Protein AF-A0A0F9LI77-F1 (afdb_monomer_lite)

Secondary structure (DSSP, 8-state):
------PPPPHHHHHHHHHHHGGGHHHHHHHHHH-HHHHHH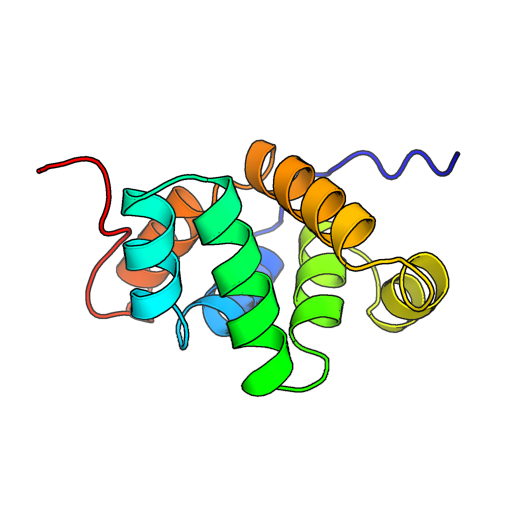HHHHHHHHHSTTHHHHHHHHHTT--HHHHHHHHTT--HHHHHHHHHHHHHHS-HHHHHHHHHHTTSSSSS---S--

pLDDT: mean 84.48, std 12.88, range [35.53, 94.06]

Foldseek 3Di:
DPPLPQDQADPVLLVVLLLLCQVQQVQLLVLVVVHPLSSLVSVVVCSCVVPPLSLLSNLCSRSVHDSVVSCVVPVPPDPVVSSVSVVVSCVSVPPQVSQQVCVVVVVHVDGRPDDDD

Structure (mmCIF, N/CA/C/O backbone):
data_AF-A0A0F9LI77-F1
#
_entry.id   AF-A0A0F9LI77-F1
#
loop_
_atom_site.group_PDB
_atom_site.id
_atom_site.type_symbol
_atom_site.label_atom_id
_atom_site.label_alt_id
_atom_site.label_comp_id
_atom_site.label_asym_id
_atom_site.label_entity_id
_atom_site.label_seq_id
_atom_site.pdbx_PDB_ins_code
_atom_site.Cartn_x
_atom_site.Cartn_y
_atom_site.Cartn_z
_atom_site.occupancy
_atom_site.B_iso_or_equiv
_atom_site.auth_seq_id
_atom_site.auth_comp_id
_atom_site.auth_asym_id
_atom_site.auth_atom_id
_atom_site.pdbx_PDB_model_num
ATOM 1 N N . MET A 1 1 ? 6.077 4.139 -23.301 1.00 36.03 1 MET A N 1
ATOM 2 C CA . MET A 1 1 ? 4.872 3.996 -22.466 1.00 36.03 1 MET A CA 1
ATOM 3 C C . MET A 1 1 ? 4.643 2.508 -22.325 1.00 36.03 1 MET A C 1
ATOM 5 O O . MET A 1 1 ? 4.291 1.873 -23.307 1.00 36.03 1 MET A O 1
ATOM 9 N N . THR A 1 2 ? 5.023 1.916 -21.197 1.00 39.84 2 THR A N 1
ATOM 10 C CA . THR A 1 2 ? 4.655 0.530 -20.902 1.00 39.84 2 THR A CA 1
ATOM 11 C C . THR A 1 2 ? 3.211 0.561 -20.434 1.00 39.84 2 THR A C 1
ATOM 13 O O . THR A 1 2 ? 2.947 1.042 -19.335 1.00 39.84 2 THR A O 1
ATOM 16 N N . ASP A 1 3 ? 2.299 0.103 -21.291 1.00 43.16 3 ASP A N 1
ATOM 17 C CA . ASP A 1 3 ? 0.930 -0.253 -20.919 1.00 43.16 3 ASP A CA 1
ATOM 18 C C . ASP A 1 3 ? 0.997 -1.426 -19.930 1.00 43.16 3 ASP A C 1
ATOM 20 O O . ASP A 1 3 ? 0.822 -2.586 -20.295 1.00 43.16 3 ASP A O 1
ATOM 24 N N . SER A 1 4 ? 1.327 -1.143 -18.671 1.00 49.78 4 SER A N 1
ATOM 25 C CA . SER A 1 4 ? 0.972 -2.045 -17.583 1.00 49.78 4 SER A CA 1
ATOM 26 C C . SER A 1 4 ? -0.498 -1.771 -17.308 1.00 49.78 4 SER A C 1
ATOM 28 O O . SER A 1 4 ? -0.837 -0.850 -16.566 1.00 49.78 4 SER A O 1
ATOM 30 N N . ALA A 1 5 ? -1.380 -2.472 -18.020 1.00 56.16 5 ALA A N 1
ATOM 31 C CA . ALA A 1 5 ? -2.795 -2.451 -17.688 1.00 56.16 5 ALA A CA 1
ATOM 32 C C . ALA A 1 5 ? -2.920 -2.890 -16.223 1.00 56.16 5 ALA A C 1
ATOM 34 O O . ALA A 1 5 ? -2.461 -3.977 -15.873 1.00 56.16 5 ALA A O 1
ATOM 35 N N . LEU A 1 6 ? -3.482 -2.034 -15.366 1.00 62.72 6 LEU A N 1
ATOM 36 C CA . LEU A 1 6 ? -3.739 -2.388 -13.975 1.00 62.72 6 LEU A CA 1
ATOM 37 C C . LEU A 1 6 ? -4.713 -3.568 -13.959 1.00 62.72 6 LEU A C 1
ATOM 39 O O . LEU A 1 6 ? -5.894 -3.423 -14.278 1.00 62.72 6 LEU A O 1
ATOM 43 N N . ASN A 1 7 ? -4.199 -4.752 -13.641 1.00 66.88 7 ASN A N 1
ATOM 44 C CA . ASN A 1 7 ? -5.011 -5.949 -13.512 1.00 66.88 7 ASN A CA 1
ATOM 45 C C . ASN A 1 7 ? -5.669 -5.967 -12.124 1.00 66.88 7 ASN A C 1
ATOM 47 O O . ASN A 1 7 ? -5.033 -5.575 -11.140 1.00 66.88 7 ASN A O 1
ATOM 51 N N . PRO A 1 8 ? -6.922 -6.443 -12.008 1.00 76.62 8 PRO A N 1
ATOM 52 C CA . PRO A 1 8 ? -7.499 -6.761 -10.710 1.00 76.62 8 PRO A CA 1
ATOM 53 C C . PRO A 1 8 ? -6.584 -7.726 -9.954 1.00 76.62 8 PRO A C 1
ATOM 55 O O . PRO A 1 8 ? -6.146 -8.738 -10.507 1.00 76.62 8 PRO A O 1
ATOM 58 N N . MET A 1 9 ? -6.294 -7.407 -8.696 1.00 88.69 9 MET A N 1
ATOM 59 C CA . MET A 1 9 ? -5.360 -8.175 -7.881 1.00 88.69 9 MET A CA 1
ATOM 60 C C . MET A 1 9 ? -5.913 -9.572 -7.570 1.00 88.69 9 MET A C 1
ATOM 62 O O . MET A 1 9 ? -7.087 -9.726 -7.223 1.00 88.69 9 MET A O 1
ATOM 66 N N . ASN A 1 10 ? -5.073 -10.608 -7.667 1.00 89.62 10 ASN A N 1
ATOM 67 C CA . ASN A 1 10 ? -5.489 -11.954 -7.271 1.00 89.62 10 ASN A CA 1
ATOM 68 C C . ASN A 1 10 ? -5.498 -12.116 -5.738 1.00 89.62 10 ASN A C 1
ATOM 70 O O . ASN A 1 10 ? -4.896 -11.332 -5.006 1.00 89.62 10 ASN A O 1
ATOM 74 N N . ILE A 1 11 ? -6.159 -13.164 -5.234 1.00 88.12 11 ILE A N 1
ATOM 75 C CA . ILE A 1 11 ? -6.350 -13.337 -3.784 1.00 88.12 11 ILE A CA 1
ATOM 76 C C . ILE A 1 11 ? -5.036 -13.491 -3.002 1.00 88.12 11 ILE A C 1
ATOM 78 O O . ILE A 1 11 ? -4.938 -12.996 -1.883 1.00 88.12 11 ILE A O 1
ATOM 82 N N . TYR A 1 12 ? -4.015 -14.133 -3.578 1.00 90.00 12 TYR A N 1
ATOM 83 C CA . TYR A 1 12 ? -2.720 -14.293 -2.911 1.00 90.00 12 TYR A CA 1
ATOM 84 C C . TYR A 1 12 ? -2.013 -12.947 -2.766 1.00 90.00 12 TYR A C 1
ATOM 86 O O . TYR A 1 12 ? -1.509 -12.627 -1.693 1.00 90.00 12 TYR A O 1
ATOM 94 N N . GLN A 1 13 ? -2.033 -12.135 -3.821 1.00 92.50 13 GLN A N 1
ATOM 95 C CA . GLN A 1 13 ? -1.491 -10.779 -3.795 1.00 92.50 13 GLN A CA 1
ATOM 96 C C . GLN A 1 13 ? -2.246 -9.892 -2.815 1.00 92.50 13 GLN A C 1
ATOM 98 O O . GLN A 1 13 ? -1.611 -9.196 -2.030 1.00 92.50 13 GLN A O 1
ATOM 10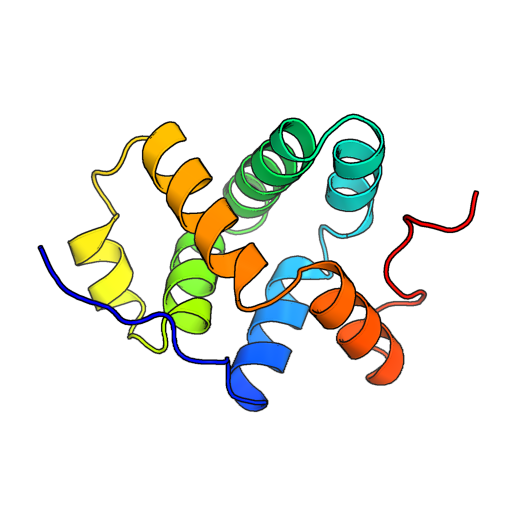3 N N . ALA A 1 14 ? -3.579 -9.971 -2.803 1.00 91.25 14 ALA A N 1
ATOM 104 C CA . ALA A 1 14 ? -4.408 -9.197 -1.887 1.00 91.25 14 ALA A CA 1
ATOM 105 C C . ALA A 1 14 ? -4.040 -9.487 -0.430 1.00 91.25 14 ALA A C 1
ATOM 107 O O . ALA A 1 14 ? -3.830 -8.558 0.342 1.00 91.25 14 ALA A O 1
ATOM 108 N N . VAL A 1 15 ? -3.858 -10.761 -0.071 1.00 93.06 15 VAL A N 1
ATOM 109 C CA . VAL A 1 15 ? -3.425 -11.156 1.277 1.00 93.06 15 VAL A CA 1
ATOM 110 C C . VAL A 1 15 ? -2.029 -10.624 1.613 1.00 93.06 15 VAL A C 1
ATOM 112 O O . VAL A 1 15 ? -1.808 -10.159 2.730 1.00 93.06 15 VAL A O 1
ATOM 115 N N . GLU A 1 16 ? -1.077 -10.662 0.681 1.00 94.06 16 GLU A N 1
ATOM 116 C CA . GLU A 1 16 ? 0.265 -10.114 0.924 1.00 94.06 16 GLU A CA 1
ATOM 117 C C . GLU A 1 16 ? 0.251 -8.585 1.062 1.00 94.06 16 GLU A C 1
ATOM 119 O O . GLU A 1 16 ? 0.893 -8.043 1.961 1.00 94.06 16 GLU A O 1
ATOM 124 N N . VAL A 1 17 ? -0.544 -7.885 0.250 1.00 93.25 17 VAL A N 1
ATOM 125 C CA . VAL A 1 17 ? -0.763 -6.439 0.381 1.00 93.25 17 VAL A CA 1
ATOM 126 C C . VAL A 1 17 ? -1.403 -6.107 1.729 1.00 93.25 17 VAL A C 1
ATOM 128 O O . VAL A 1 17 ? -0.928 -5.212 2.425 1.00 93.25 17 VAL A O 1
ATOM 131 N N . MET A 1 18 ? -2.419 -6.863 2.156 1.00 93.88 18 MET A N 1
ATOM 132 C CA . MET A 1 18 ? -3.045 -6.698 3.472 1.00 93.88 18 MET A CA 1
ATOM 133 C C . MET A 1 18 ? -2.023 -6.816 4.604 1.00 93.88 18 MET A C 1
ATOM 135 O O . MET A 1 18 ? -2.042 -5.999 5.521 1.00 93.88 18 MET A O 1
ATOM 139 N N . LYS A 1 19 ? -1.102 -7.786 4.538 1.00 91.31 19 LYS A N 1
ATOM 140 C CA . LYS A 1 19 ? -0.040 -7.954 5.546 1.00 91.31 19 LYS A CA 1
ATOM 141 C C . LYS A 1 19 ? 0.926 -6.774 5.591 1.00 91.31 19 LYS A C 1
ATOM 143 O O . LYS A 1 19 ? 1.352 -6.413 6.680 1.00 91.31 19 LYS A O 1
ATOM 148 N N . ILE A 1 20 ? 1.254 -6.182 4.440 1.00 91.56 20 ILE A N 1
ATOM 149 C CA . ILE A 1 20 ? 2.111 -4.988 4.365 1.00 91.56 20 ILE A CA 1
ATOM 150 C C . ILE A 1 20 ? 1.402 -3.776 4.976 1.00 91.56 20 ILE A C 1
ATOM 152 O O . ILE A 1 20 ? 2.019 -2.995 5.688 1.00 91.56 20 ILE A O 1
ATOM 156 N N . LEU A 1 21 ? 0.107 -3.609 4.706 1.00 89.88 21 LEU A N 1
ATOM 157 C CA . LEU A 1 21 ? -0.656 -2.433 5.132 1.00 89.88 21 LEU A CA 1
ATOM 158 C C . LEU A 1 21 ? -1.086 -2.486 6.603 1.00 89.88 21 LEU A C 1
ATOM 160 O O . LEU A 1 21 ? -1.118 -1.460 7.277 1.00 89.88 21 LEU A O 1
ATOM 164 N N . THR A 1 22 ? -1.406 -3.680 7.101 1.00 89.75 22 THR A N 1
ATOM 165 C CA . THR A 1 22 ? -1.963 -3.923 8.442 1.00 89.75 22 THR A CA 1
ATOM 166 C C . THR A 1 22 ? -1.197 -3.222 9.578 1.00 89.75 22 THR A C 1
ATOM 168 O O . THR A 1 22 ? -1.847 -2.544 10.375 1.00 89.75 22 THR A O 1
ATOM 171 N N . PRO A 1 23 ? 0.147 -3.299 9.668 1.00 88.50 23 PRO A N 1
ATOM 172 C CA . PRO A 1 23 ? 0.903 -2.635 10.734 1.00 88.50 23 PRO A CA 1
ATOM 173 C C . PRO A 1 23 ? 0.741 -1.110 10.774 1.00 88.50 23 PRO A C 1
ATOM 175 O O . PRO A 1 23 ? 0.982 -0.501 11.812 1.00 88.50 23 PRO A O 1
ATOM 178 N N . HIS A 1 24 ? 0.325 -0.501 9.662 1.00 87.62 24 HIS A N 1
ATOM 179 C CA . HIS A 1 24 ? 0.241 0.945 9.466 1.00 87.62 24 HIS A CA 1
ATOM 180 C C . HIS A 1 24 ? -1.210 1.447 9.380 1.00 87.62 24 HIS A C 1
ATOM 182 O O . HIS A 1 24 ? -1.448 2.599 9.015 1.00 87.62 24 HIS A O 1
ATOM 188 N N . GLN A 1 25 ? -2.197 0.600 9.701 1.00 86.69 25 GLN A N 1
ATOM 189 C CA . GLN A 1 25 ? -3.618 0.907 9.523 1.00 86.69 25 GLN A CA 1
ATOM 190 C C . GLN A 1 25 ? -4.033 2.216 10.200 1.00 86.69 25 GLN A C 1
ATOM 192 O O . GLN A 1 25 ? -4.656 3.059 9.561 1.00 86.69 25 GLN A O 1
ATOM 197 N N . GLU A 1 26 ? -3.713 2.381 11.484 1.00 87.19 26 GLU A N 1
ATOM 198 C CA . GLU A 1 26 ? -4.153 3.527 12.284 1.00 87.19 26 GLU A CA 1
ATOM 199 C C . GLU A 1 26 ? -3.613 4.871 11.753 1.00 87.19 26 GLU A C 1
ATOM 201 O O . GLU A 1 26 ? -4.435 5.733 11.424 1.00 87.19 26 GLU A O 1
ATOM 206 N N . PRO A 1 27 ? -2.289 5.073 11.570 1.00 88.88 27 PRO A N 1
ATOM 207 C CA . PRO A 1 27 ? -1.777 6.340 11.045 1.00 88.88 27 PRO A CA 1
ATOM 208 C C . PRO A 1 27 ? -2.286 6.640 9.628 1.00 88.88 27 PRO A C 1
ATOM 210 O O . PRO A 1 27 ? -2.626 7.787 9.322 1.00 88.88 27 PRO A O 1
ATOM 213 N N . ILE A 1 28 ? -2.418 5.618 8.774 1.00 88.88 28 ILE A N 1
ATOM 214 C CA . ILE A 1 28 ? -2.954 5.777 7.418 1.00 88.88 28 ILE A CA 1
ATOM 215 C C . ILE A 1 28 ? -4.431 6.191 7.471 1.00 88.88 28 ILE A C 1
ATOM 217 O O . ILE A 1 28 ? -4.820 7.171 6.830 1.00 88.88 28 ILE A O 1
ATOM 221 N N . ALA A 1 29 ? -5.259 5.488 8.246 1.00 85.56 29 ALA A N 1
ATOM 222 C CA . ALA A 1 29 ? -6.686 5.774 8.367 1.00 85.56 29 ALA A CA 1
ATOM 223 C C . ALA A 1 29 ? -6.939 7.186 8.921 1.00 85.56 29 ALA A C 1
ATOM 225 O O . ALA A 1 29 ? -7.744 7.930 8.355 1.00 85.56 29 ALA A O 1
ATOM 226 N N . GLU A 1 30 ? -6.216 7.608 9.961 1.00 87.62 30 GLU A N 1
ATOM 227 C CA . GLU A 1 30 ? -6.320 8.970 10.504 1.00 87.62 30 GLU A CA 1
ATOM 228 C C . GLU A 1 30 ? -5.921 10.043 9.478 1.00 87.62 30 GLU A C 1
ATOM 230 O O . GLU A 1 30 ? -6.556 11.099 9.385 1.00 87.62 30 GLU A O 1
ATOM 235 N N . ALA A 1 31 ? -4.912 9.780 8.647 1.00 89.81 31 ALA A N 1
ATOM 236 C CA . ALA A 1 31 ? -4.520 10.697 7.583 1.00 89.81 31 ALA A CA 1
ATOM 237 C C . ALA A 1 31 ? -5.581 10.790 6.468 1.00 89.81 31 ALA A C 1
ATOM 239 O O . ALA A 1 31 ? -5.871 11.891 5.978 1.00 89.81 31 ALA A O 1
ATOM 240 N N . PHE A 1 32 ? -6.224 9.669 6.118 1.00 87.19 32 PHE A N 1
ATOM 241 C CA . PHE A 1 32 ? -7.324 9.629 5.150 1.00 87.19 32 PHE A CA 1
ATOM 242 C C . PHE A 1 32 ? -8.575 10.396 5.619 1.00 87.19 32 PHE A C 1
ATOM 244 O O . PHE A 1 32 ? -9.255 10.966 4.764 1.00 87.19 32 PHE A O 1
ATOM 251 N N . LYS A 1 33 ? -8.837 10.520 6.936 1.00 85.75 33 LYS A N 1
ATOM 252 C CA . LYS A 1 33 ? -9.909 11.402 7.473 1.00 85.75 33 LYS A CA 1
ATOM 253 C C . LYS A 1 33 ? -9.747 12.848 7.032 1.00 85.75 33 LYS A C 1
ATOM 255 O O . LYS A 1 33 ? -10.722 13.571 6.857 1.00 85.75 33 LYS A O 1
ATOM 260 N N . GLN A 1 34 ? -8.500 13.290 6.900 1.00 88.25 34 GLN A N 1
ATOM 261 C CA . GLN A 1 34 ? -8.183 14.677 6.595 1.00 88.25 34 GLN A CA 1
ATOM 262 C C . GLN A 1 34 ? -8.200 14.937 5.087 1.00 88.25 34 GLN A C 1
ATOM 264 O O . GLN A 1 34 ? -8.674 15.983 4.653 1.00 88.25 34 GLN A O 1
ATOM 269 N N . SER A 1 35 ? -7.633 14.023 4.290 1.00 88.06 35 SER A N 1
ATOM 270 C CA . SER A 1 35 ? -7.725 14.023 2.822 1.00 88.06 35 SER A CA 1
ATOM 271 C C . SER A 1 35 ? -7.089 12.761 2.231 1.00 88.06 35 SER A C 1
ATOM 273 O O . SER A 1 35 ? -6.147 12.220 2.809 1.00 88.06 35 SER A O 1
ATOM 275 N N . ALA A 1 36 ? -7.490 12.381 1.014 1.00 85.56 36 ALA A N 1
ATOM 276 C CA . ALA A 1 36 ? -6.851 11.287 0.277 1.00 85.56 36 ALA A CA 1
ATOM 277 C C . ALA A 1 36 ? -5.341 11.507 0.060 1.00 85.56 36 ALA A C 1
ATOM 279 O O . ALA A 1 36 ? -4.554 10.580 0.213 1.00 85.56 36 ALA A O 1
ATOM 280 N N . VAL A 1 37 ? -4.920 12.744 -0.234 1.00 88.38 37 VAL A N 1
ATOM 281 C CA . VAL A 1 37 ? -3.497 13.075 -0.432 1.00 88.38 37 VAL A CA 1
ATOM 282 C C . VAL A 1 37 ? -2.692 12.826 0.842 1.00 88.38 37 VAL A C 1
ATOM 284 O O . VAL A 1 37 ? -1.645 12.190 0.784 1.00 88.38 37 VAL A O 1
ATOM 287 N N . LYS A 1 38 ? -3.191 13.281 2.000 1.00 90.31 38 LYS A N 1
ATOM 288 C CA . LYS A 1 38 ? -2.548 13.007 3.294 1.00 90.31 38 LYS A CA 1
ATOM 289 C C . LYS A 1 38 ? -2.503 11.513 3.598 1.00 90.31 38 LYS A C 1
ATOM 291 O O . LYS A 1 38 ? -1.492 11.048 4.100 1.00 90.31 38 LYS A O 1
ATOM 296 N N . GLY A 1 39 ? -3.553 10.776 3.247 1.00 89.94 39 GLY A N 1
ATOM 297 C CA . GLY A 1 39 ? -3.591 9.321 3.363 1.00 89.94 39 GLY A CA 1
ATOM 298 C C . GLY A 1 39 ? -2.479 8.611 2.586 1.00 89.94 39 GLY A C 1
ATOM 299 O O . GLY A 1 39 ? -1.768 7.780 3.145 1.00 89.94 39 GLY A O 1
ATOM 300 N N . ILE A 1 40 ? -2.278 8.971 1.314 1.00 89.69 40 ILE A N 1
ATOM 301 C CA . ILE A 1 40 ? -1.209 8.383 0.486 1.00 89.69 40 ILE A CA 1
ATOM 302 C C . ILE A 1 40 ? 0.177 8.823 0.977 1.00 89.69 40 ILE A C 1
ATOM 304 O O . ILE A 1 40 ? 1.107 8.021 0.971 1.00 89.69 40 ILE A O 1
ATOM 308 N N . LEU A 1 41 ? 0.331 10.072 1.428 1.00 90.44 41 LEU A N 1
ATOM 309 C CA . LEU A 1 41 ? 1.585 10.531 2.036 1.00 90.44 41 LEU A CA 1
ATOM 310 C C . LEU A 1 41 ? 1.917 9.747 3.309 1.00 90.44 41 LEU A C 1
ATOM 312 O O . LEU A 1 41 ? 3.042 9.278 3.434 1.00 90.44 41 LEU A O 1
ATOM 316 N N . ALA A 1 42 ? 0.940 9.534 4.193 1.00 90.56 42 ALA A N 1
ATOM 317 C CA . ALA A 1 42 ? 1.126 8.711 5.383 1.00 90.56 42 ALA A CA 1
ATOM 318 C C . ALA A 1 42 ? 1.525 7.280 5.005 1.00 90.56 42 ALA A C 1
ATOM 320 O O . ALA A 1 42 ? 2.481 6.756 5.553 1.00 90.56 42 ALA A O 1
ATOM 321 N N . LEU A 1 43 ? 0.880 6.670 4.004 1.00 89.31 43 LEU A N 1
ATOM 322 C CA . LEU A 1 43 ? 1.291 5.357 3.495 1.00 89.31 43 LEU A CA 1
ATOM 323 C C . LEU A 1 43 ? 2.756 5.348 3.029 1.00 89.31 43 LEU A C 1
ATOM 325 O O . LEU A 1 43 ? 3.489 4.412 3.340 1.00 89.31 43 LEU A O 1
ATOM 329 N N . LEU A 1 44 ? 3.188 6.367 2.281 1.00 88.69 44 LEU A N 1
ATOM 330 C CA . LEU A 1 44 ? 4.571 6.487 1.813 1.00 88.69 44 LEU A CA 1
ATOM 331 C C . LEU A 1 44 ? 5.564 6.608 2.973 1.00 88.69 44 LEU A C 1
ATOM 333 O O . LEU A 1 44 ? 6.610 5.966 2.942 1.00 88.69 44 LEU A O 1
ATOM 337 N N . GLU A 1 45 ? 5.251 7.431 3.970 1.00 88.69 45 GLU A N 1
ATOM 338 C CA . GLU A 1 45 ? 6.099 7.657 5.144 1.00 88.69 45 GLU A CA 1
ATOM 339 C C . GLU A 1 45 ? 6.188 6.393 6.008 1.00 88.69 45 GLU A C 1
ATOM 341 O O . GLU A 1 45 ? 7.283 5.893 6.263 1.00 88.69 45 GLU A O 1
ATOM 346 N N . GLU A 1 46 ? 5.040 5.812 6.352 1.00 88.06 46 GLU A N 1
ATOM 347 C CA . GLU A 1 46 ? 4.918 4.621 7.193 1.00 88.06 46 GLU A CA 1
ATOM 348 C C . GLU A 1 46 ? 5.607 3.397 6.576 1.00 88.06 46 GLU A C 1
ATOM 350 O O . GLU A 1 46 ? 6.380 2.704 7.241 1.00 88.06 46 GLU A O 1
ATOM 355 N N . THR A 1 47 ? 5.398 3.153 5.277 1.00 83.31 47 THR A N 1
ATOM 356 C CA . THR A 1 47 ? 6.027 2.010 4.592 1.00 83.31 47 THR A CA 1
ATOM 357 C C . THR A 1 47 ? 7.516 2.214 4.332 1.00 83.31 47 THR A C 1
ATOM 359 O O . THR A 1 47 ? 8.252 1.232 4.255 1.00 83.31 47 THR A O 1
ATOM 362 N N . ARG A 1 48 ? 7.995 3.458 4.201 1.00 77.69 48 ARG A N 1
ATOM 363 C CA . ARG A 1 48 ? 9.428 3.740 4.042 1.00 77.69 48 ARG A CA 1
ATOM 364 C C . ARG A 1 48 ? 10.180 3.577 5.358 1.00 77.69 48 ARG A C 1
ATOM 366 O O . ARG A 1 48 ? 11.270 3.006 5.360 1.00 77.69 48 ARG A O 1
ATOM 373 N N . ASP A 1 49 ? 9.621 4.105 6.440 1.00 77.00 49 ASP A N 1
ATOM 374 C CA . ASP A 1 49 ? 10.303 4.186 7.729 1.00 77.00 49 ASP A CA 1
ATOM 375 C C . ASP A 1 49 ? 10.152 2.880 8.540 1.00 77.00 49 ASP A C 1
ATOM 377 O O . ASP A 1 49 ? 11.042 2.542 9.322 1.00 77.00 49 ASP A O 1
ATOM 381 N N . GLY A 1 50 ? 9.073 2.115 8.320 1.00 68.00 50 GLY A N 1
ATOM 382 C CA . GLY A 1 50 ? 8.800 0.846 9.005 1.00 68.00 50 GLY A CA 1
ATOM 383 C C . GLY A 1 50 ? 9.513 -0.385 8.425 1.00 68.00 50 GLY A C 1
ATOM 384 O O . GLY A 1 50 ? 10.044 -1.195 9.184 1.00 68.00 50 GLY A O 1
ATOM 385 N N . GLU A 1 51 ? 9.560 -0.535 7.096 1.00 78.25 51 GLU A N 1
ATOM 386 C CA . GLU A 1 51 ? 10.224 -1.666 6.424 1.00 78.25 51 GLU A CA 1
ATOM 387 C C . GLU A 1 51 ? 10.823 -1.224 5.072 1.00 78.25 51 GLU A C 1
ATOM 389 O O . GLU A 1 51 ? 10.108 -1.123 4.069 1.00 78.25 51 GLU A O 1
ATOM 394 N N . PRO A 1 52 ? 12.151 -1.003 4.990 1.00 70.81 52 PRO A N 1
ATOM 395 C CA . PRO A 1 52 ? 12.811 -0.641 3.740 1.00 70.81 52 PRO A CA 1
ATOM 396 C C . PRO A 1 52 ? 12.519 -1.662 2.628 1.00 70.81 52 PRO A C 1
ATOM 398 O O . PRO A 1 52 ? 12.935 -2.816 2.697 1.00 70.81 52 PRO A O 1
ATOM 401 N N . GLY A 1 53 ? 11.803 -1.228 1.589 1.00 83.75 53 GLY A N 1
ATOM 402 C CA . GLY A 1 53 ? 11.398 -2.067 0.455 1.00 83.75 53 GLY A CA 1
ATOM 403 C C . GLY A 1 53 ? 9.935 -2.521 0.469 1.00 83.75 53 GLY A C 1
ATOM 404 O O . GLY A 1 53 ? 9.458 -2.983 -0.569 1.00 83.75 53 GLY A O 1
ATOM 405 N N . ALA A 1 54 ? 9.188 -2.323 1.562 1.00 88.31 54 ALA A N 1
ATOM 406 C CA . ALA A 1 54 ? 7.754 -2.626 1.615 1.00 88.31 54 ALA A CA 1
ATOM 407 C C . ALA A 1 54 ? 6.960 -1.858 0.552 1.00 88.31 54 ALA A C 1
ATOM 409 O O . ALA A 1 54 ? 6.090 -2.432 -0.094 1.00 88.31 54 ALA A O 1
ATOM 410 N N . LEU A 1 55 ? 7.326 -0.601 0.287 1.00 89.19 55 LEU A N 1
ATOM 411 C CA . LEU A 1 55 ? 6.721 0.202 -0.775 1.00 89.19 55 LEU A CA 1
ATOM 412 C C . LEU A 1 55 ? 6.935 -0.398 -2.177 1.00 89.19 55 LEU A C 1
ATOM 414 O O . LEU A 1 55 ? 5.999 -0.474 -2.970 1.00 89.19 55 LEU A O 1
ATOM 418 N N . LEU A 1 56 ? 8.149 -0.865 -2.487 1.00 90.19 56 LEU A N 1
ATOM 419 C CA . LEU A 1 56 ? 8.434 -1.514 -3.773 1.00 90.19 56 LEU A CA 1
ATOM 420 C C . LEU A 1 56 ? 7.721 -2.864 -3.890 1.00 90.19 56 LEU A C 1
ATOM 422 O O . LEU A 1 56 ? 7.201 -3.187 -4.955 1.00 90.19 56 LEU A O 1
ATOM 426 N N . ARG A 1 57 ? 7.650 -3.633 -2.796 1.00 91.69 57 ARG A N 1
ATOM 427 C CA . ARG A 1 57 ? 6.879 -4.883 -2.739 1.00 91.69 57 ARG A CA 1
ATOM 428 C C . ARG A 1 57 ? 5.386 -4.627 -2.931 1.00 91.69 57 ARG A C 1
ATOM 430 O O . ARG A 1 57 ? 4.753 -5.368 -3.672 1.00 91.69 57 ARG A O 1
ATOM 437 N N . LEU A 1 58 ? 4.844 -3.574 -2.320 1.00 92.12 58 LEU A N 1
ATOM 438 C CA . LEU A 1 58 ? 3.458 -3.146 -2.493 1.00 92.12 58 LEU A CA 1
ATOM 439 C C . LEU A 1 58 ? 3.170 -2.842 -3.967 1.00 92.12 58 LEU A C 1
ATOM 441 O O . LEU A 1 58 ? 2.250 -3.426 -4.530 1.00 92.12 58 LEU A O 1
ATOM 445 N N . ILE A 1 59 ? 3.992 -2.002 -4.607 1.00 91.75 59 ILE A N 1
ATOM 446 C CA . ILE A 1 59 ? 3.851 -1.676 -6.036 1.00 91.75 59 ILE A CA 1
ATOM 447 C C . ILE A 1 59 ? 3.915 -2.949 -6.889 1.00 91.75 59 ILE A C 1
ATOM 449 O O . ILE A 1 59 ? 3.056 -3.169 -7.738 1.00 91.75 59 ILE A O 1
ATOM 453 N N . ALA A 1 60 ? 4.895 -3.815 -6.628 1.00 92.19 60 ALA A N 1
ATOM 454 C CA . ALA A 1 60 ? 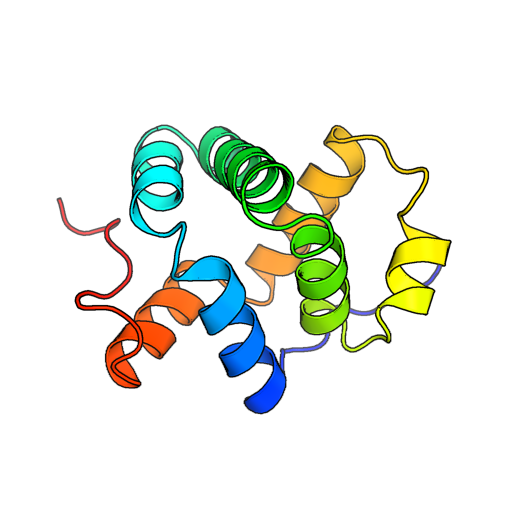5.080 -5.053 -7.373 1.00 92.19 60 ALA A CA 1
ATOM 455 C C . ALA A 1 60 ? 3.864 -5.991 -7.267 1.00 92.19 60 ALA A C 1
ATOM 457 O O . ALA A 1 60 ? 3.393 -6.509 -8.277 1.00 92.19 60 ALA A O 1
ATOM 458 N N . LEU A 1 61 ? 3.313 -6.158 -6.060 1.00 92.62 61 LEU A N 1
ATOM 459 C CA . LEU A 1 61 ? 2.119 -6.972 -5.817 1.00 92.62 61 LEU A CA 1
ATOM 460 C C . LEU A 1 61 ? 0.874 -6.385 -6.486 1.00 92.62 61 LEU A C 1
ATOM 462 O O . LEU A 1 61 ? 0.104 -7.128 -7.088 1.00 92.62 61 LEU A O 1
ATOM 466 N N . MET A 1 62 ? 0.684 -5.065 -6.404 1.00 90.56 62 MET A N 1
ATOM 467 C CA . MET A 1 62 ? -0.476 -4.382 -6.987 1.00 90.56 62 MET A CA 1
ATOM 468 C C . MET A 1 62 ? -0.462 -4.368 -8.520 1.00 90.56 62 MET A C 1
ATOM 470 O O . MET A 1 62 ? -1.513 -4.198 -9.133 1.00 90.56 62 MET A O 1
ATOM 474 N N . GLN A 1 63 ? 0.707 -4.549 -9.136 1.00 89.44 63 GLN A N 1
ATOM 475 C CA . GLN A 1 63 ? 0.876 -4.591 -10.589 1.00 89.44 63 GLN A CA 1
ATOM 476 C C . GLN A 1 63 ? 1.123 -5.994 -11.148 1.00 89.44 63 GLN A C 1
ATOM 478 O O . GLN A 1 63 ? 1.326 -6.124 -12.352 1.00 89.44 63 GLN A O 1
ATOM 483 N N . ASP A 1 64 ? 1.114 -7.029 -10.302 1.00 90.56 64 ASP A N 1
ATOM 484 C CA . ASP A 1 64 ? 1.424 -8.408 -10.697 1.00 90.56 64 ASP A CA 1
ATOM 485 C C . ASP A 1 64 ? 2.790 -8.540 -11.406 1.00 90.56 64 ASP A C 1
ATOM 487 O O . ASP A 1 64 ? 2.927 -9.158 -12.462 1.00 90.56 64 ASP A O 1
ATOM 491 N N . ILE A 1 65 ? 3.826 -7.922 -10.829 1.00 91.25 65 ILE A N 1
ATOM 492 C CA . ILE A 1 65 ? 5.208 -7.992 -11.324 1.00 91.25 65 ILE A CA 1
ATOM 493 C C . ILE A 1 65 ? 6.184 -8.434 -10.230 1.00 91.25 65 ILE A C 1
ATOM 495 O O . ILE A 1 65 ? 5.897 -8.390 -9.036 1.00 91.25 65 ILE A O 1
ATOM 499 N N . HIS A 1 66 ? 7.386 -8.841 -10.640 1.00 91.69 66 HIS A N 1
ATOM 500 C CA . HIS A 1 66 ? 8.486 -9.115 -9.716 1.00 91.69 66 HIS A CA 1
ATOM 501 C C . HIS A 1 66 ? 9.025 -7.824 -9.081 1.00 91.69 66 HIS A C 1
ATOM 503 O O . HIS A 1 66 ? 9.054 -6.770 -9.720 1.00 91.69 66 HIS A O 1
ATOM 509 N N . VAL A 1 67 ? 9.506 -7.909 -7.837 1.00 91.38 67 VAL A N 1
ATOM 510 C CA . VAL A 1 67 ? 10.016 -6.743 -7.094 1.00 91.38 67 VAL A CA 1
ATOM 511 C C . VAL A 1 67 ? 11.241 -6.120 -7.765 1.00 91.38 67 VAL A C 1
ATOM 513 O O . VAL A 1 67 ? 11.375 -4.900 -7.786 1.00 91.38 67 VAL A O 1
ATOM 516 N N . GLU A 1 68 ? 12.090 -6.931 -8.396 1.00 93.31 68 GLU A N 1
ATOM 517 C CA . GLU A 1 68 ? 13.235 -6.473 -9.182 1.00 93.31 68 GLU A CA 1
ATOM 518 C C . GLU A 1 68 ? 12.769 -5.627 -10.369 1.00 93.31 68 GLU A C 1
ATOM 520 O O . GLU A 1 68 ? 13.339 -4.574 -10.646 1.00 93.31 68 GLU A O 1
ATOM 525 N N . LYS A 1 69 ? 11.670 -6.031 -11.020 1.00 92.94 69 LYS A N 1
ATOM 526 C CA . LYS A 1 69 ? 11.073 -5.264 -12.115 1.00 92.94 69 LYS A CA 1
ATOM 527 C C . LYS A 1 69 ? 10.505 -3.936 -11.621 1.00 92.94 69 LYS A C 1
ATOM 529 O O . LYS A 1 69 ? 10.682 -2.924 -12.292 1.00 92.94 69 LYS A O 1
ATOM 534 N N . ALA A 1 70 ? 9.862 -3.922 -10.455 1.00 91.19 70 ALA A N 1
ATOM 535 C CA . ALA A 1 70 ? 9.385 -2.685 -9.844 1.00 91.19 70 ALA A CA 1
ATOM 536 C C . ALA A 1 70 ? 10.551 -1.740 -9.501 1.00 91.19 70 ALA A C 1
ATOM 538 O O . ALA A 1 70 ? 10.474 -0.548 -9.784 1.00 91.19 70 ALA A O 1
ATOM 539 N N . ALA A 1 71 ? 11.655 -2.266 -8.964 1.00 90.75 71 ALA A N 1
ATOM 540 C CA . ALA A 1 71 ? 12.855 -1.481 -8.683 1.00 90.75 71 ALA A CA 1
ATOM 541 C C . ALA A 1 71 ? 13.481 -0.899 -9.963 1.00 90.75 71 ALA A C 1
ATOM 543 O O . ALA A 1 71 ? 13.832 0.276 -9.985 1.00 90.75 71 ALA A O 1
ATOM 544 N N . GLU A 1 72 ? 13.563 -1.680 -11.045 1.00 93.19 72 GLU A N 1
ATOM 545 C CA . GLU A 1 72 ? 14.035 -1.197 -12.352 1.00 93.19 72 GLU A CA 1
ATOM 546 C C . GLU A 1 72 ? 13.147 -0.092 -12.939 1.00 93.19 72 GLU A C 1
ATOM 548 O O . GLU A 1 72 ? 13.649 0.829 -13.578 1.00 93.19 72 GLU A O 1
ATOM 553 N N . LEU A 1 73 ? 11.824 -0.202 -12.780 1.00 91.00 73 LEU A N 1
ATOM 554 C CA . LEU A 1 73 ? 10.870 0.738 -13.374 1.00 91.00 73 LEU A CA 1
ATOM 555 C C . LEU A 1 73 ? 10.719 2.026 -12.559 1.00 91.00 73 LEU A C 1
ATOM 557 O O . LEU A 1 73 ? 10.518 3.090 -13.147 1.00 91.00 73 LEU A O 1
ATOM 561 N N . TYR A 1 74 ? 10.790 1.922 -11.231 1.00 89.38 74 TYR A N 1
ATOM 562 C CA . TYR A 1 74 ? 10.361 2.972 -10.303 1.00 89.38 74 TYR A CA 1
ATOM 563 C C . TYR A 1 74 ? 11.441 3.414 -9.310 1.00 89.38 74 TYR A C 1
ATOM 565 O O . TYR A 1 74 ? 11.202 4.341 -8.542 1.00 89.38 74 TYR A O 1
ATOM 573 N N . GLY A 1 75 ? 12.623 2.791 -9.303 1.00 82.69 75 GLY A N 1
ATOM 574 C CA . GLY A 1 75 ? 13.690 3.103 -8.344 1.00 82.69 75 GLY A CA 1
ATOM 575 C C . GLY A 1 75 ? 14.187 4.550 -8.407 1.00 82.69 75 GLY A C 1
ATOM 576 O O . GLY A 1 75 ? 14.558 5.110 -7.379 1.00 82.69 75 GLY A O 1
ATOM 577 N N . ASP A 1 76 ? 14.122 5.166 -9.590 1.00 87.56 76 ASP A N 1
ATOM 578 C CA . ASP A 1 76 ? 14.546 6.552 -9.829 1.00 87.56 76 ASP A CA 1
ATOM 579 C C . ASP A 1 76 ? 13.383 7.563 -9.792 1.00 87.56 76 ASP A C 1
ATOM 581 O O . ASP A 1 76 ? 13.583 8.755 -10.036 1.00 87.56 76 ASP A O 1
ATOM 585 N N . TRP A 1 77 ? 12.154 7.111 -9.525 1.00 89.62 77 TRP A N 1
ATOM 586 C CA . TRP A 1 77 ? 10.988 7.994 -9.509 1.00 89.62 77 TRP A CA 1
ATOM 587 C C . TRP A 1 77 ? 10.989 8.896 -8.277 1.00 89.62 77 TRP A C 1
ATOM 589 O O . TRP A 1 77 ? 11.331 8.503 -7.160 1.00 89.62 77 TRP A O 1
ATOM 599 N N . SER A 1 78 ? 10.531 10.129 -8.468 1.00 86.81 78 SER A N 1
ATOM 600 C CA . SER A 1 78 ? 10.286 11.056 -7.372 1.00 86.81 78 SER A CA 1
ATOM 601 C C . SER A 1 78 ? 9.102 10.600 -6.512 1.00 86.81 78 SER A C 1
ATOM 603 O O . SER A 1 78 ? 8.165 9.953 -6.985 1.00 86.81 78 SER A O 1
ATOM 605 N N . GLY A 1 79 ? 9.071 11.032 -5.246 1.00 84.44 79 GLY A N 1
ATOM 606 C CA . GLY A 1 79 ? 7.953 10.724 -4.343 1.00 84.44 79 GLY A CA 1
ATOM 607 C C . GLY A 1 79 ? 6.582 11.152 -4.889 1.00 84.44 79 GLY A C 1
ATOM 608 O O . GLY A 1 79 ? 5.581 10.503 -4.604 1.00 84.44 79 GLY A O 1
ATOM 609 N N . ARG A 1 80 ? 6.520 12.195 -5.734 1.00 87.75 80 ARG A N 1
ATOM 610 C CA . ARG A 1 80 ? 5.270 12.631 -6.382 1.00 87.75 80 ARG A CA 1
ATOM 611 C C . ARG A 1 80 ? 4.797 11.644 -7.452 1.00 87.75 80 ARG A C 1
ATOM 613 O O . ARG A 1 80 ? 3.596 11.414 -7.556 1.00 87.75 80 ARG A O 1
ATOM 620 N N . GLU A 1 81 ? 5.711 11.090 -8.242 1.00 90.56 81 GLU A N 1
ATOM 621 C CA . GLU A 1 81 ? 5.378 10.099 -9.273 1.00 90.56 81 GLU A CA 1
ATOM 622 C C . GLU A 1 81 ? 4.918 8.790 -8.629 1.00 90.56 81 GLU A C 1
ATOM 624 O O . GLU A 1 81 ? 3.904 8.231 -9.042 1.00 90.56 81 GLU A O 1
ATOM 629 N N . ILE A 1 82 ? 5.576 8.363 -7.545 1.00 89.62 82 ILE A N 1
ATOM 630 C CA . ILE A 1 82 ? 5.123 7.209 -6.758 1.00 89.62 82 ILE A CA 1
ATOM 631 C C . ILE A 1 82 ? 3.750 7.472 -6.123 1.00 89.62 82 ILE A C 1
ATOM 633 O O . ILE A 1 82 ? 2.887 6.599 -6.145 1.00 89.62 82 ILE A O 1
ATOM 637 N N . MET A 1 83 ? 3.502 8.677 -5.599 1.00 89.81 83 MET A N 1
ATOM 638 C CA . MET A 1 83 ? 2.190 9.042 -5.050 1.00 89.81 83 MET A CA 1
ATOM 639 C C . MET A 1 83 ? 1.082 8.953 -6.111 1.00 89.81 83 MET A C 1
ATOM 641 O O . MET A 1 83 ? -0.000 8.444 -5.825 1.00 89.81 83 MET A O 1
ATOM 645 N N . ALA A 1 84 ? 1.348 9.429 -7.332 1.00 90.44 84 ALA A N 1
ATOM 646 C CA . ALA A 1 84 ? 0.406 9.331 -8.445 1.00 90.44 84 ALA A CA 1
ATOM 647 C C . ALA A 1 84 ? 0.148 7.870 -8.847 1.00 90.44 84 ALA A C 1
ATOM 649 O O . ALA A 1 84 ? -1.000 7.496 -9.076 1.00 90.44 84 ALA A O 1
ATOM 650 N N . LEU A 1 85 ? 1.195 7.041 -8.864 1.00 91.25 85 LEU A N 1
ATOM 651 C CA . LEU A 1 85 ? 1.081 5.610 -9.128 1.00 91.25 85 LEU A CA 1
ATOM 652 C C . LEU A 1 85 ? 0.218 4.900 -8.076 1.00 91.25 85 LEU A C 1
ATOM 654 O O . LEU A 1 85 ? -0.700 4.167 -8.427 1.00 91.25 85 LEU A O 1
ATOM 658 N N . LEU A 1 86 ? 0.474 5.145 -6.788 1.00 90.38 86 LEU A N 1
ATOM 659 C CA . LEU A 1 86 ? -0.325 4.585 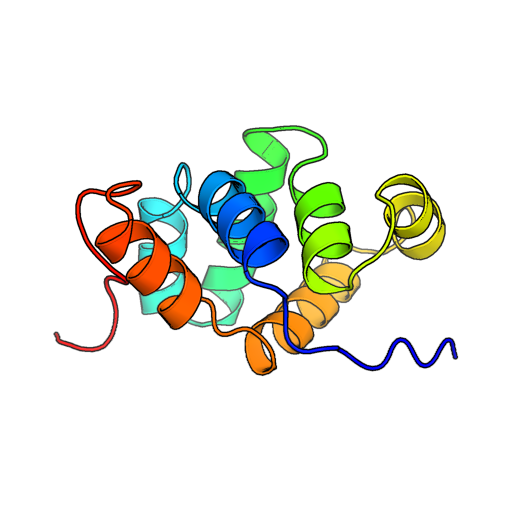-5.694 1.00 90.38 86 LEU A CA 1
ATOM 660 C C . LEU A 1 86 ? -1.792 4.999 -5.796 1.00 90.38 86 LEU A C 1
ATOM 662 O O . LEU A 1 86 ? -2.671 4.161 -5.617 1.00 90.38 86 LEU A O 1
ATOM 666 N N . ALA A 1 87 ? -2.064 6.268 -6.117 1.00 89.50 87 ALA A N 1
ATOM 667 C CA . ALA A 1 87 ? -3.428 6.746 -6.308 1.00 89.50 87 ALA A CA 1
ATOM 668 C C . ALA A 1 87 ? -4.164 5.945 -7.396 1.00 89.50 87 ALA A C 1
ATOM 670 O O . ALA A 1 87 ? -5.286 5.507 -7.163 1.00 89.50 87 ALA A O 1
ATOM 671 N N . ASP A 1 88 ? -3.523 5.712 -8.544 1.00 90.12 88 ASP A N 1
ATOM 672 C CA . ASP A 1 88 ? -4.099 4.946 -9.657 1.00 90.12 88 ASP A CA 1
ATOM 673 C C . ASP A 1 88 ? -4.331 3.471 -9.281 1.00 90.12 88 ASP A C 1
ATOM 675 O O . ASP A 1 88 ? -5.399 2.897 -9.515 1.00 90.12 88 ASP A O 1
ATOM 679 N N . MET A 1 89 ? -3.372 2.865 -8.578 1.00 89.19 89 MET A N 1
ATOM 680 C CA . MET A 1 89 ? -3.500 1.488 -8.099 1.00 89.19 89 MET A CA 1
ATOM 681 C C . MET A 1 89 ? -4.646 1.322 -7.090 1.00 89.19 89 MET A C 1
ATOM 683 O O . MET A 1 89 ? -5.354 0.314 -7.147 1.00 89.19 89 MET A O 1
ATOM 687 N N . PHE A 1 90 ? -4.883 2.305 -6.213 1.00 88.31 90 PHE A N 1
ATOM 688 C CA . PHE A 1 90 ? -6.003 2.282 -5.263 1.00 88.31 90 PHE A CA 1
ATOM 689 C C . PHE A 1 90 ? -7.365 2.600 -5.886 1.00 88.31 90 PHE A C 1
ATOM 691 O O . PHE A 1 90 ? -8.385 2.320 -5.263 1.00 88.31 90 PHE A O 1
ATOM 698 N N . VAL A 1 91 ? -7.420 3.135 -7.109 1.00 86.88 91 VAL A N 1
ATOM 699 C CA . VAL A 1 91 ? -8.680 3.191 -7.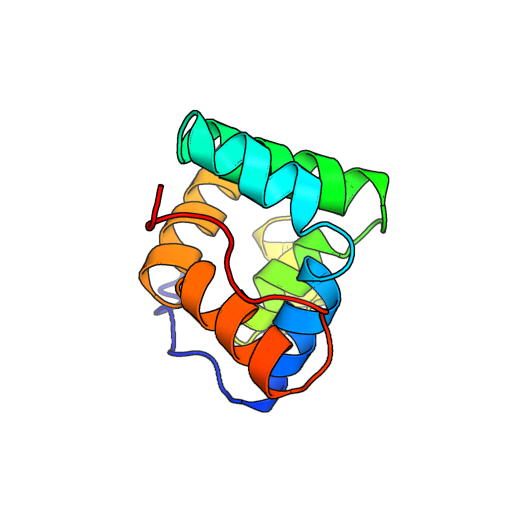870 1.00 86.88 91 VAL A CA 1
ATOM 700 C C . VAL A 1 91 ? -9.096 1.785 -8.305 1.00 86.88 91 VAL A C 1
ATOM 702 O O . VAL A 1 91 ? -10.274 1.445 -8.230 1.00 86.88 91 VAL A O 1
ATOM 705 N N . THR A 1 92 ? -8.135 0.960 -8.731 1.00 85.69 92 THR A N 1
ATOM 706 C CA . THR A 1 92 ? -8.399 -0.415 -9.195 1.00 85.69 92 THR A CA 1
ATOM 707 C C . THR A 1 92 ? -8.561 -1.397 -8.037 1.00 85.69 92 THR A C 1
ATOM 709 O O . THR A 1 92 ? -9.400 -2.292 -8.098 1.00 85.69 92 THR A O 1
ATOM 712 N N . ASN A 1 93 ? -7.771 -1.228 -6.976 1.00 87.00 93 ASN A N 1
ATOM 713 C CA . ASN A 1 93 ? -7.776 -2.076 -5.788 1.00 87.00 93 ASN A CA 1
ATOM 714 C C . ASN A 1 93 ? -8.003 -1.199 -4.545 1.00 87.00 93 ASN A C 1
ATOM 716 O O . ASN A 1 93 ? -7.026 -0.771 -3.923 1.00 87.00 93 ASN A O 1
ATOM 720 N N . PRO A 1 94 ? -9.265 -0.881 -4.201 1.00 88.31 94 PRO A N 1
ATOM 721 C CA . PRO A 1 94 ? -9.576 0.081 -3.154 1.00 88.31 94 PRO A CA 1
ATOM 722 C C . PRO A 1 94 ? -8.976 -0.300 -1.806 1.00 88.31 94 PRO A C 1
ATOM 724 O O . PRO A 1 94 ? -9.158 -1.405 -1.298 1.00 88.31 94 PRO A O 1
ATOM 727 N N . LEU A 1 95 ? -8.292 0.665 -1.196 1.00 88.19 95 LEU A N 1
ATOM 728 C CA . LEU A 1 95 ? -7.709 0.507 0.131 1.00 88.19 95 LEU A CA 1
ATOM 729 C C . LEU A 1 95 ? -8.744 0.080 1.200 1.00 88.19 95 LEU A C 1
ATOM 731 O O . LEU A 1 95 ? -8.415 -0.811 1.984 1.00 88.19 95 LEU A O 1
ATOM 735 N N . PRO A 1 96 ? -9.987 0.617 1.226 1.00 88.25 96 PRO A N 1
ATOM 736 C CA . PRO A 1 96 ? -11.019 0.147 2.151 1.00 88.25 96 PRO A CA 1
ATOM 737 C C . PRO A 1 96 ? -11.318 -1.350 2.024 1.00 88.25 96 PRO A C 1
ATOM 739 O O . PRO A 1 96 ? -11.353 -2.044 3.035 1.00 88.25 96 PRO A O 1
ATOM 742 N N . ASP A 1 97 ? -11.441 -1.861 0.797 1.00 90.81 97 ASP A N 1
ATOM 743 C CA . ASP A 1 97 ? -11.747 -3.274 0.540 1.00 90.81 97 ASP A CA 1
ATOM 744 C C . ASP A 1 97 ? -10.612 -4.187 1.021 1.00 90.81 97 ASP A C 1
ATOM 746 O O . ASP A 1 97 ? -10.852 -5.276 1.548 1.00 90.81 97 ASP A O 1
ATOM 750 N N . LEU A 1 98 ? -9.361 -3.732 0.883 1.00 91.19 98 LEU A N 1
ATOM 751 C CA . LEU A 1 98 ? -8.193 -4.446 1.394 1.00 91.19 98 LEU A CA 1
ATOM 752 C C . LEU A 1 98 ? -8.221 -4.532 2.928 1.00 91.19 98 LEU A C 1
ATOM 754 O O . LEU A 1 98 ? -8.014 -5.612 3.477 1.00 91.19 98 LEU A O 1
ATOM 758 N N . TYR A 1 99 ? -8.522 -3.440 3.632 1.00 90.19 99 TYR A N 1
ATOM 759 C CA . TYR A 1 99 ? -8.623 -3.469 5.095 1.00 90.19 99 TYR A CA 1
ATOM 760 C C . TYR A 1 99 ? -9.844 -4.254 5.590 1.00 90.19 99 TYR A C 1
ATOM 762 O O . TYR A 1 99 ? -9.727 -5.028 6.537 1.00 90.19 99 TYR A O 1
ATOM 770 N N . ASP A 1 100 ? -10.998 -4.146 4.934 1.00 90.38 100 ASP A N 1
ATOM 771 C CA . ASP A 1 100 ? -12.165 -4.963 5.278 1.00 90.38 100 ASP A CA 1
ATOM 772 C C . ASP A 1 100 ? -11.883 -6.456 5.063 1.00 90.38 100 ASP A C 1
ATOM 774 O O . ASP A 1 100 ? -12.217 -7.285 5.914 1.00 90.38 100 ASP A O 1
ATOM 778 N N . GLY A 1 101 ? -11.181 -6.810 3.983 1.00 90.75 101 GLY A N 1
ATOM 779 C CA . GLY A 1 101 ? -10.683 -8.165 3.764 1.00 90.75 101 GLY A CA 1
ATOM 780 C C . GLY A 1 101 ? -9.718 -8.621 4.862 1.00 90.75 101 GLY A C 1
ATOM 781 O O . GLY A 1 101 ? -9.862 -9.727 5.386 1.00 90.75 101 GLY A O 1
ATOM 782 N N . ALA A 1 102 ? -8.782 -7.764 5.275 1.00 90.75 102 ALA A N 1
ATOM 783 C CA . ALA A 1 102 ? -7.855 -8.055 6.366 1.00 90.75 102 ALA A CA 1
ATOM 784 C C . ALA A 1 102 ? -8.590 -8.314 7.694 1.00 90.75 102 ALA A C 1
ATOM 786 O O . ALA A 1 102 ? -8.222 -9.232 8.430 1.00 90.75 102 ALA A O 1
ATOM 787 N N . TYR A 1 103 ? -9.660 -7.567 7.978 1.00 91.56 103 TYR A N 1
ATOM 788 C CA . TYR A 1 103 ? -10.513 -7.791 9.146 1.00 91.56 103 TYR A CA 1
ATOM 789 C C . TYR A 1 103 ? -11.256 -9.127 9.074 1.00 91.56 103 TYR A C 1
ATOM 791 O O . TYR A 1 103 ? -11.221 -9.903 10.028 1.00 91.56 103 TYR A O 1
ATOM 799 N N . VAL A 1 104 ? -11.872 -9.442 7.929 1.00 91.94 104 VAL A N 1
ATOM 800 C CA . VAL A 1 104 ? -12.561 -10.728 7.708 1.00 91.94 104 VAL A CA 1
ATOM 801 C C . VAL A 1 104 ? -11.611 -11.916 7.891 1.00 91.94 104 VAL A C 1
ATOM 803 O O . VAL A 1 104 ? -12.013 -12.958 8.406 1.00 91.94 104 VAL A O 1
ATOM 806 N N . LEU A 1 105 ? -10.344 -11.757 7.507 1.00 89.31 105 LEU A N 1
ATOM 807 C CA . LEU A 1 105 ? -9.299 -12.768 7.676 1.00 89.31 105 LEU A CA 1
ATOM 808 C C . LEU A 1 105 ? -8.674 -12.791 9.082 1.00 89.31 105 LEU A C 1
ATOM 810 O O . LEU A 1 105 ? -7.821 -13.637 9.349 1.00 89.31 105 LEU A O 1
ATOM 814 N N . GLY A 1 106 ? -9.078 -11.888 9.981 1.00 88.94 106 GLY A N 1
ATOM 815 C CA . GLY A 1 106 ? -8.557 -11.797 11.345 1.00 88.94 106 GLY A CA 1
ATOM 816 C C . GLY A 1 106 ? -7.119 -11.278 11.440 1.00 88.94 106 GLY A C 1
ATOM 817 O O . GLY A 1 106 ? -6.442 -11.556 12.427 1.00 88.94 106 GLY A O 1
ATOM 818 N N . LEU A 1 107 ? -6.638 -10.552 10.424 1.00 88.25 107 LEU A N 1
ATOM 819 C CA . LEU A 1 107 ? -5.308 -9.926 10.422 1.00 88.25 107 LEU A CA 1
ATOM 820 C C . LEU A 1 107 ? -5.277 -8.638 11.258 1.00 88.25 107 LEU A C 1
ATOM 822 O O . LEU A 1 107 ? -4.233 -8.277 11.794 1.00 88.25 107 LEU A O 1
ATOM 826 N N . ILE A 1 108 ? -6.428 -7.978 11.390 1.00 87.44 108 ILE A N 1
ATOM 827 C CA . ILE A 1 108 ? -6.646 -6.753 12.170 1.00 87.44 108 ILE A CA 1
ATOM 828 C C . ILE A 1 108 ? -7.901 -6.886 13.029 1.00 87.44 108 ILE A C 1
ATOM 830 O O . ILE A 1 108 ? -8.803 -7.664 12.716 1.00 87.44 108 ILE A O 1
ATOM 834 N N . SER A 1 109 ? -7.972 -6.118 14.118 1.00 84.19 109 SER A N 1
ATOM 835 C CA . SER A 1 109 ? -9.099 -6.150 15.062 1.00 84.19 109 SER A CA 1
ATOM 836 C C . SER A 1 109 ? -10.361 -5.457 14.547 1.00 84.19 109 SER A C 1
ATOM 838 O O . SER A 1 109 ? -11.433 -5.631 15.125 1.00 84.19 109 SER A O 1
ATOM 840 N N . GLU A 1 110 ? -10.243 -4.666 13.483 1.00 84.19 110 GLU A N 1
ATOM 841 C CA . GLU A 1 110 ? -11.314 -3.846 12.924 1.00 84.19 110 GLU A CA 1
ATOM 842 C C . GLU A 1 110 ? -11.067 -3.546 11.446 1.00 84.19 110 GLU A C 1
ATOM 844 O O . GLU A 1 110 ? -9.920 -3.382 11.035 1.00 84.19 110 GLU A O 1
ATOM 849 N N . GLY A 1 111 ? -12.144 -3.470 10.659 1.00 81.31 111 GLY A N 1
ATOM 850 C CA . GLY A 1 111 ? -12.092 -3.117 9.236 1.00 81.31 111 GLY A CA 1
ATOM 851 C C . GLY A 1 111 ? -11.707 -1.661 8.990 1.00 81.31 111 GLY A C 1
ATOM 852 O O . GLY A 1 111 ? -11.234 -0.951 9.882 1.00 81.31 111 GLY A O 1
ATOM 853 N N . TRP A 1 112 ? -11.913 -1.187 7.766 1.00 82.19 112 TRP A N 1
ATOM 854 C CA . TRP A 1 112 ? -11.553 0.177 7.404 1.00 82.19 112 TRP A CA 1
ATOM 855 C C . TRP A 1 112 ? -12.334 1.204 8.233 1.00 82.19 112 TRP A C 1
ATOM 857 O O . TRP A 1 112 ? -13.521 1.470 8.020 1.00 82.19 112 TRP A O 1
ATOM 867 N N . LYS A 1 113 ? -11.642 1.850 9.170 1.00 69.38 113 LYS A N 1
ATOM 868 C CA . LYS A 1 113 ? -12.165 2.989 9.916 1.00 69.38 113 LYS A CA 1
ATOM 869 C C . LYS A 1 113 ? -12.093 4.242 9.048 1.00 69.38 113 LYS A C 1
ATOM 871 O O . LYS A 1 113 ? -11.159 5.008 9.231 1.00 69.38 113 LYS A O 1
ATOM 876 N N . ASN A 1 114 ? -13.028 4.410 8.096 1.00 59.84 114 ASN A N 1
ATOM 877 C CA . ASN A 1 114 ? -13.573 5.701 7.615 1.00 59.84 114 ASN A CA 1
ATOM 878 C C . ASN A 1 114 ? -14.631 5.563 6.502 1.00 59.84 114 ASN A C 1
ATOM 880 O O . ASN A 1 114 ? -14.286 5.536 5.321 1.00 59.84 114 ASN A O 1
ATOM 884 N N . ALA A 1 115 ? -15.910 5.567 6.901 1.00 43.16 115 ALA A N 1
ATOM 885 C CA . ALA A 1 115 ? -17.044 6.243 6.232 1.00 43.16 115 ALA A CA 1
ATOM 886 C C . ALA A 1 115 ? -18.356 6.165 7.065 1.00 43.16 115 ALA A C 1
ATOM 888 O O . ALA A 1 115 ? -19.452 6.241 6.509 1.00 43.16 115 ALA A O 1
ATOM 889 N N . ARG A 1 116 ? -18.284 5.959 8.390 1.00 35.53 116 ARG A N 1
ATOM 890 C CA . ARG A 1 116 ? -19.440 5.999 9.304 1.00 35.53 116 ARG A CA 1
ATOM 891 C C 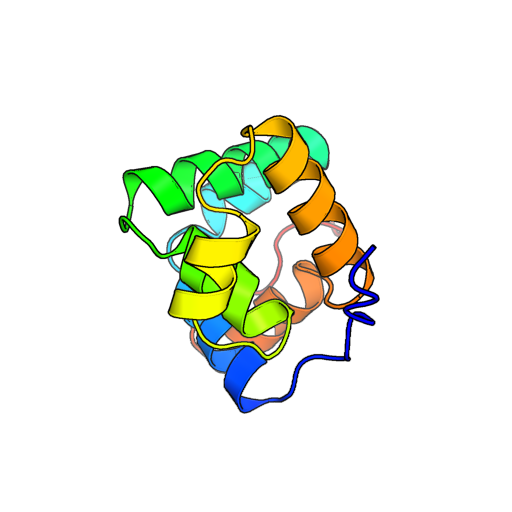. ARG A 1 116 ? -19.027 6.591 10.651 1.00 35.53 116 ARG A C 1
ATOM 893 O O . ARG A 1 116 ? -18.972 5.870 11.635 1.00 35.53 116 ARG A O 1
ATOM 900 N N . ASP A 1 117 ? -18.651 7.862 10.618 1.00 39.03 117 ASP A N 1
ATOM 901 C CA . ASP A 1 117 ? -18.953 8.894 11.620 1.00 39.03 117 ASP A CA 1
ATOM 902 C C . ASP A 1 117 ? -18.794 10.260 10.937 1.00 39.03 117 ASP A C 1
ATOM 904 O O . ASP A 1 117 ? -17.799 10.430 10.190 1.00 39.03 117 ASP A O 1
#

Sequence (117 aa):
MTDSALNPMNIYQAVEVMKILTPHQEPIAEAFKQSAVKGILALLEETRDGEPGALLRLIALMQDIHVEKAAELYGDWSGREIMALLADMFVTNPLPDLYDGAYVLGLISEGWKNARD

Organism: NCBI:txid412755

Radius of gyration: 13.57 Å; chains: 1; bounding box: 34×29×38 Å